Protein AF-A0A699YFM5-F1 (afdb_monomer_lite)

InterPro domains:
  IPR004147 ABC1 atypical kinase-like domain [PF03109] (4-42)
  IPR050154 UbiB protein kinase [PTHR10566] (4-42)

Structure (mmCIF, N/CA/C/O backbone):
data_AF-A0A699YFM5-F1
#
_entry.id   AF-A0A699YFM5-F1
#
loop_
_atom_site.group_PDB
_atom_site.id
_atom_site.type_symbol
_atom_site.label_atom_id
_atom_site.label_alt_id
_atom_site.label_comp_id
_atom_site.label_asym_id
_atom_site.label_entity_id
_atom_site.label_seq_id
_atom_site.pdbx_PDB_ins_code
_atom_site.Cartn_x
_atom_site.Cartn_y
_atom_site.Cartn_z
_atom_site.occupancy
_atom_site.B_iso_or_equiv
_atom_site.auth_seq_id
_atom_site.auth_comp_id
_atom_site.auth_asym_id
_atom_site.auth_atom_id
_atom_site.pdbx_PDB_model_num
ATOM 1 N N . MET A 1 1 ? -2.108 -17.158 7.583 1.00 52.47 1 MET A N 1
ATOM 2 C CA . MET A 1 1 ? -2.678 -16.642 8.846 1.00 52.47 1 MET A CA 1
ATOM 3 C C . MET A 1 1 ? -3.768 -15.655 8.464 1.00 52.47 1 MET A C 1
ATOM 5 O O . MET A 1 1 ? -3.488 -14.785 7.646 1.00 52.47 1 MET A O 1
ATOM 9 N N . CYS A 1 2 ? -5.010 -15.839 8.908 1.00 56.81 2 CYS A N 1
ATOM 10 C CA . CYS A 1 2 ? -6.106 -14.944 8.515 1.00 56.81 2 CYS A CA 1
ATOM 11 C C . CYS A 1 2 ? -6.007 -13.625 9.311 1.00 56.81 2 CYS A C 1
ATOM 13 O O . CYS A 1 2 ? -5.785 -13.690 10.517 1.00 56.81 2 CYS A O 1
ATOM 15 N N . PRO A 1 3 ? -6.202 -12.436 8.703 1.00 63.16 3 PRO A N 1
ATOM 16 C CA . PRO A 1 3 ? -6.088 -11.148 9.410 1.00 63.16 3 PRO A CA 1
ATOM 17 C C . PRO A 1 3 ? -7.018 -11.013 10.626 1.00 63.16 3 PRO A C 1
ATOM 19 O O . PRO A 1 3 ? -6.678 -10.345 11.601 1.00 63.16 3 PRO A O 1
ATOM 22 N N . ALA A 1 4 ? -8.163 -11.704 10.593 1.00 67.94 4 ALA A N 1
ATOM 23 C CA . ALA A 1 4 ? -9.110 -11.794 11.705 1.00 67.94 4 ALA A CA 1
ATOM 24 C C . ALA A 1 4 ? -8.523 -12.455 12.970 1.00 67.94 4 ALA A C 1
ATOM 26 O O . ALA A 1 4 ? -9.066 -12.285 14.052 1.00 67.94 4 ALA A O 1
ATOM 27 N N . GLN A 1 5 ? -7.411 -13.188 12.849 1.00 77.12 5 GLN A N 1
ATOM 28 C CA . GLN A 1 5 ? -6.692 -13.787 13.979 1.00 77.12 5 GLN A CA 1
ATOM 29 C C . GLN A 1 5 ? -5.678 -12.827 14.618 1.00 77.12 5 GLN A C 1
ATOM 31 O O . GLN A 1 5 ? -4.940 -13.238 15.507 1.00 77.12 5 GLN A O 1
ATOM 36 N N . VAL A 1 6 ? -5.591 -11.578 14.146 1.00 80.88 6 VAL A N 1
ATOM 37 C CA . VAL A 1 6 ? -4.592 -10.598 14.606 1.00 80.88 6 VAL A CA 1
ATOM 38 C C . VAL A 1 6 ? -5.243 -9.285 15.037 1.00 80.88 6 VAL A C 1
ATOM 40 O O . VAL A 1 6 ? -4.865 -8.720 16.064 1.00 80.88 6 VAL A O 1
ATOM 43 N N . PHE A 1 7 ? -6.236 -8.801 14.286 1.00 85.50 7 PHE A N 1
ATOM 44 C CA . PHE A 1 7 ? -6.870 -7.506 14.536 1.00 85.50 7 PHE A CA 1
ATOM 45 C C . PHE A 1 7 ? -8.286 -7.668 15.100 1.00 85.50 7 PHE A C 1
ATOM 47 O O . PHE A 1 7 ? -9.141 -8.280 14.465 1.00 85.50 7 PHE A O 1
ATOM 54 N N . ALA A 1 8 ? -8.553 -7.054 16.255 1.00 85.56 8 ALA A N 1
ATOM 55 C CA . ALA A 1 8 ? -9.900 -6.903 16.808 1.00 85.56 8 ALA A CA 1
ATOM 56 C C . ALA A 1 8 ? -10.721 -5.871 16.023 1.00 85.56 8 ALA A C 1
ATOM 58 O O . ALA A 1 8 ? -11.937 -5.994 15.881 1.00 85.56 8 ALA A O 1
ATOM 59 N N . LYS A 1 9 ? -10.051 -4.830 15.521 1.00 86.31 9 LYS A N 1
ATOM 60 C CA . LYS A 1 9 ? -10.667 -3.751 14.749 1.00 86.31 9 LYS A CA 1
ATOM 61 C C . LYS A 1 9 ? -9.682 -3.222 13.720 1.00 86.31 9 LYS A C 1
ATOM 63 O O . LYS A 1 9 ? -8.500 -3.092 14.016 1.00 86.31 9 LYS A O 1
ATOM 68 N N . LEU A 1 10 ? -10.178 -2.865 12.541 1.00 89.06 10 LEU A N 1
ATOM 69 C CA . LEU A 1 10 ? -9.431 -2.165 11.498 1.00 89.06 10 LEU A CA 1
ATOM 70 C C . LEU A 1 10 ? -10.309 -1.030 10.961 1.00 89.06 10 LEU A C 1
ATOM 72 O O . LEU A 1 10 ? -11.514 -1.212 10.789 1.00 89.06 10 LEU A O 1
ATOM 76 N N . SER A 1 11 ? -9.740 0.155 10.747 1.00 88.38 11 SER A N 1
ATOM 77 C CA . SER A 1 11 ? -10.485 1.289 10.199 1.00 88.38 11 SER A CA 1
ATOM 78 C C . SER A 1 11 ? -10.850 1.052 8.733 1.00 88.38 11 SER A C 1
ATOM 80 O O . SER A 1 11 ? -10.025 0.597 7.953 1.00 88.38 11 SER A O 1
ATOM 82 N N . GLU A 1 12 ? -12.071 1.407 8.331 1.00 86.62 12 GLU A N 1
ATOM 83 C CA . GLU A 1 12 ? -12.496 1.298 6.923 1.00 86.62 12 GLU A CA 1
ATOM 84 C C . GLU A 1 12 ? -11.806 2.333 6.028 1.00 86.62 12 GLU A C 1
ATOM 86 O O . GLU A 1 12 ? -11.543 2.092 4.852 1.00 86.62 12 GLU A O 1
ATOM 91 N N . LYS A 1 13 ? -11.506 3.506 6.597 1.00 87.56 13 LYS A N 1
ATOM 92 C CA . LYS A 1 13 ? -10.827 4.601 5.906 1.00 87.56 13 LYS A CA 1
ATOM 93 C C . LYS A 1 13 ? -9.369 4.688 6.359 1.00 87.56 13 LYS A C 1
ATOM 95 O O . LYS A 1 13 ? -9.099 4.483 7.551 1.00 87.56 13 LYS A O 1
ATOM 100 N N . PRO A 1 14 ? -8.442 5.015 5.445 1.00 88.12 14 PRO A N 1
ATOM 101 C CA . PRO A 1 14 ? -7.062 5.276 5.809 1.00 88.12 14 PRO A CA 1
ATOM 102 C C . PRO A 1 14 ? -6.973 6.551 6.652 1.00 88.12 14 PRO A C 1
ATOM 104 O O . PRO A 1 14 ? -7.704 7.518 6.433 1.00 88.12 14 PRO A O 1
ATOM 107 N N . VAL A 1 15 ? -6.067 6.540 7.625 1.00 90.44 15 VAL A N 1
ATOM 108 C CA . VAL A 1 15 ? -5.766 7.691 8.486 1.00 90.44 15 VAL A CA 1
ATOM 109 C C . VAL A 1 15 ? -4.649 8.562 7.910 1.00 90.44 15 VAL A C 1
ATOM 111 O O . VAL A 1 15 ? -4.560 9.735 8.257 1.00 90.44 15 VAL A O 1
ATOM 114 N N . ALA A 1 16 ? -3.818 8.011 7.017 1.00 84.81 16 ALA A N 1
ATOM 115 C CA . ALA A 1 16 ? -2.794 8.749 6.281 1.00 84.81 16 ALA A CA 1
ATOM 116 C C . ALA A 1 16 ? -2.447 8.069 4.943 1.00 84.81 16 ALA A C 1
ATOM 118 O O . ALA A 1 16 ? -2.594 6.854 4.796 1.00 84.81 16 ALA A O 1
ATOM 119 N N . ALA A 1 17 ? -1.934 8.847 3.987 1.00 82.69 17 ALA A N 1
ATOM 120 C CA . ALA A 1 17 ? -1.258 8.347 2.789 1.00 82.69 17 ALA A CA 1
ATOM 121 C C . ALA A 1 17 ? 0.263 8.423 2.996 1.00 82.69 17 ALA A C 1
ATOM 123 O O . ALA A 1 17 ? 0.765 9.406 3.538 1.00 82.69 17 ALA A O 1
ATOM 124 N N . ALA A 1 18 ? 1.001 7.395 2.582 1.00 69.00 18 ALA A N 1
ATOM 125 C CA . ALA A 1 18 ? 2.444 7.306 2.773 1.00 69.00 18 ALA A CA 1
ATOM 126 C C . ALA A 1 18 ? 3.112 6.762 1.507 1.00 69.00 18 ALA A C 1
ATOM 128 O O . ALA A 1 18 ? 3.110 5.555 1.307 1.00 69.00 18 ALA A O 1
ATOM 129 N N . SER A 1 19 ? 3.710 7.641 0.693 1.00 76.62 19 SER A N 1
ATOM 130 C CA . SER A 1 19 ? 4.492 7.344 -0.527 1.00 76.62 19 SER A CA 1
ATOM 131 C C . SER A 1 19 ? 3.895 6.261 -1.447 1.00 76.62 19 SER A C 1
ATOM 133 O O . SER A 1 19 ? 3.234 6.598 -2.420 1.00 76.62 19 SER A O 1
ATOM 135 N N . LEU A 1 20 ? 4.108 4.981 -1.133 1.00 73.00 20 LEU A N 1
ATOM 136 C CA . LEU A 1 20 ? 3.690 3.807 -1.907 1.00 73.00 20 LEU A CA 1
ATOM 137 C C . LEU A 1 20 ? 2.469 3.079 -1.318 1.00 73.00 20 LEU A C 1
ATOM 139 O O . LEU A 1 20 ? 2.146 1.968 -1.731 1.00 73.00 20 LEU A O 1
ATOM 143 N N . GLY A 1 21 ? 1.806 3.652 -0.317 1.00 81.56 21 GLY A N 1
ATOM 144 C CA . GLY A 1 21 ? 0.739 2.974 0.402 1.00 81.56 21 GLY A CA 1
ATOM 145 C C . GLY A 1 21 ? -0.140 3.882 1.246 1.00 81.56 21 GLY A C 1
ATOM 146 O O . GLY A 1 21 ? -0.023 5.109 1.255 1.00 81.56 21 GLY A O 1
ATOM 147 N N . GLN A 1 22 ? -1.032 3.242 1.987 1.00 89.31 22 GLN A N 1
ATOM 148 C CA . GLN A 1 22 ? -1.971 3.873 2.902 1.00 89.31 22 GLN A CA 1
ATOM 149 C C . GLN A 1 22 ? -1.787 3.304 4.306 1.00 89.31 22 GLN A C 1
ATOM 151 O O . GLN A 1 22 ? -1.431 2.139 4.484 1.00 89.31 22 GLN A O 1
ATOM 156 N N . VAL A 1 23 ? -2.017 4.134 5.315 1.00 89.38 23 VAL A N 1
ATOM 157 C CA . VAL A 1 23 ? -1.942 3.741 6.720 1.00 89.38 23 VAL A CA 1
ATOM 158 C C . VAL A 1 23 ? -3.349 3.677 7.28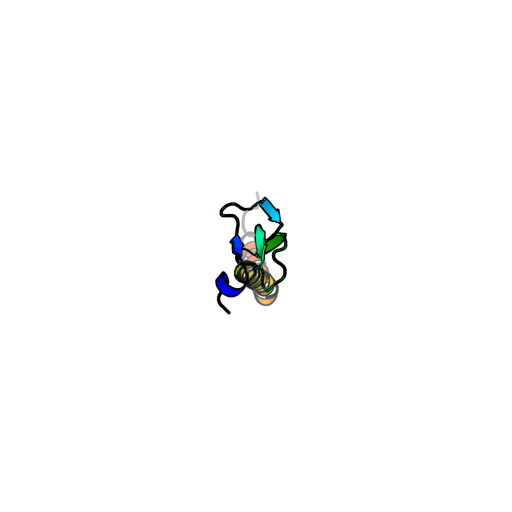1 1.00 89.38 23 VAL A C 1
ATOM 160 O O . VAL A 1 23 ? -4.116 4.630 7.165 1.00 89.38 23 VAL A O 1
ATOM 163 N N . TYR A 1 24 ? -3.662 2.563 7.922 1.00 91.19 24 TYR A N 1
ATOM 164 C CA . TYR A 1 24 ? -4.915 2.307 8.611 1.00 91.19 24 TYR A CA 1
ATOM 165 C C . TYR A 1 24 ? -4.671 2.211 10.109 1.00 91.19 24 TYR A C 1
ATOM 167 O O . TYR A 1 24 ? -3.578 1.865 10.561 1.00 91.19 24 TYR A O 1
ATOM 175 N N . ARG A 1 25 ? -5.704 2.508 10.888 1.00 91.88 25 ARG A N 1
ATOM 176 C CA . ARG A 1 25 ? -5.679 2.319 12.337 1.00 91.88 25 ARG A CA 1
ATOM 177 C C . ARG A 1 25 ? -6.269 0.957 12.664 1.00 91.88 25 ARG A C 1
ATOM 179 O O . ARG A 1 25 ? -7.344 0.635 12.157 1.00 91.88 25 ARG A O 1
ATOM 186 N N . ALA A 1 26 ? -5.599 0.185 13.508 1.00 91.50 26 ALA A N 1
ATOM 187 C CA . ALA A 1 26 ? -6.091 -1.107 13.958 1.00 91.50 26 ALA A CA 1
ATOM 188 C C . ALA A 1 26 ? -5.924 -1.274 15.466 1.00 91.50 26 ALA A C 1
ATOM 190 O O . ALA A 1 26 ? -4.984 -0.748 16.053 1.00 91.50 26 ALA A O 1
ATOM 191 N N . THR A 1 27 ? -6.801 -2.068 16.063 1.00 92.50 27 THR A N 1
ATOM 192 C CA . THR A 1 27 ? -6.645 -2.564 17.429 1.00 92.50 27 THR A CA 1
ATOM 193 C C . THR A 1 27 ? -6.252 -4.030 17.344 1.00 92.50 27 THR A C 1
ATOM 195 O O . THR A 1 27 ? -6.918 -4.805 16.647 1.00 92.50 27 THR A O 1
ATOM 198 N N . LEU A 1 28 ? -5.185 -4.426 18.033 1.00 90.88 28 LEU A N 1
ATOM 199 C CA . LEU A 1 28 ? -4.822 -5.836 18.151 1.00 90.88 28 LEU A CA 1
ATOM 200 C C . LEU A 1 28 ? -5.864 -6.599 18.971 1.00 90.88 28 LEU A C 1
ATOM 202 O O . LEU A 1 28 ? -6.610 -6.018 19.760 1.00 90.88 28 LEU A O 1
ATOM 206 N N . LEU A 1 29 ? -5.918 -7.914 18.783 1.00 90.75 29 LEU A N 1
ATOM 207 C CA . LEU A 1 29 ? -6.700 -8.778 19.659 1.00 90.75 29 LEU A CA 1
ATOM 208 C C . LEU A 1 29 ? -6.234 -8.663 21.130 1.00 90.75 29 LEU A C 1
ATOM 210 O O . LEU A 1 29 ? -5.045 -8.421 21.370 1.00 90.75 29 LEU A O 1
ATOM 214 N N . PRO A 1 30 ? -7.126 -8.835 22.126 1.00 88.31 30 PRO A N 1
ATOM 215 C CA . PRO A 1 30 ? -6.759 -8.778 23.544 1.00 88.31 30 PRO A CA 1
ATOM 216 C C . PRO A 1 30 ? -5.643 -9.758 23.920 1.00 88.31 30 PRO A C 1
ATOM 218 O O . PRO A 1 30 ? -4.753 -9.410 24.692 1.00 88.31 30 PRO A O 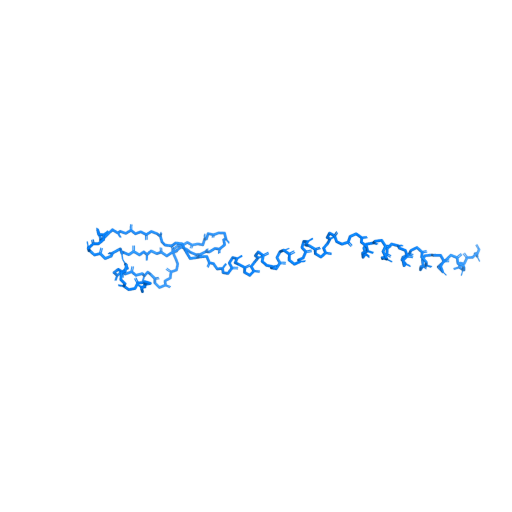1
ATOM 221 N N . GLU A 1 31 ? -5.634 -10.950 23.317 1.00 91.31 31 GLU A N 1
ATOM 222 C CA . GLU A 1 31 ? -4.613 -11.987 23.520 1.00 91.31 31 GLU A CA 1
ATOM 223 C C . GLU A 1 31 ? -3.233 -11.557 22.993 1.00 91.31 31 GLU A C 1
ATOM 225 O O . GLU A 1 31 ? -2.209 -12.104 23.396 1.00 91.31 31 GLU A O 1
ATOM 230 N N . LEU A 1 32 ? -3.207 -10.552 22.112 1.00 85.69 32 LEU A N 1
ATOM 231 C CA . LEU A 1 32 ? -2.013 -9.921 21.547 1.00 85.69 32 LEU A CA 1
ATOM 232 C C . LEU A 1 32 ? -1.725 -8.542 22.176 1.00 85.69 32 LEU A C 1
ATOM 234 O O . LEU A 1 32 ? -0.872 -7.806 21.683 1.00 85.69 32 LEU A O 1
ATOM 238 N N . GLY A 1 33 ? -2.424 -8.186 23.259 1.00 87.81 33 GLY A N 1
ATOM 239 C CA . GLY A 1 33 ? -2.197 -6.971 24.046 1.00 87.81 33 GLY A CA 1
ATOM 240 C C . GLY A 1 33 ? -3.229 -5.858 23.852 1.00 87.81 33 GLY A C 1
ATOM 241 O O . GLY A 1 33 ? -3.180 -4.876 24.588 1.00 87.81 33 GLY A O 1
ATOM 242 N N . GLY A 1 34 ? -4.169 -5.984 22.907 1.00 89.44 34 GLY A N 1
ATOM 243 C CA . GLY A 1 34 ? -5.295 -5.046 22.762 1.00 89.44 34 GLY 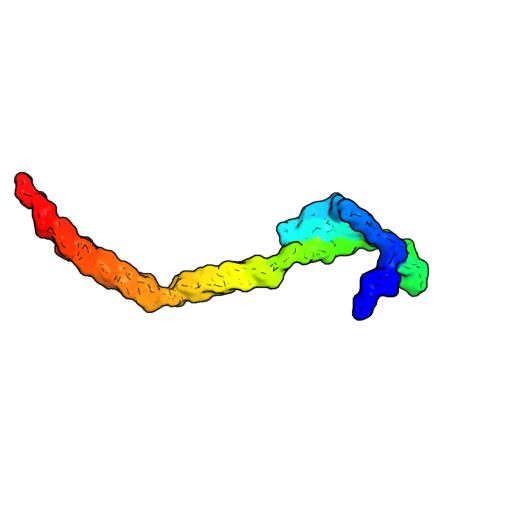A CA 1
ATOM 244 C C . GLY A 1 34 ? -4.917 -3.601 22.408 1.00 89.44 34 GLY A C 1
ATOM 245 O O . GLY A 1 34 ? -5.737 -2.697 22.557 1.00 89.44 34 GLY A O 1
ATOM 246 N N . THR A 1 35 ? -3.676 -3.353 21.989 1.00 92.06 35 THR A N 1
ATOM 247 C CA . THR A 1 35 ? -3.158 -2.005 21.748 1.00 92.06 35 THR A CA 1
ATOM 248 C C . THR A 1 35 ? -3.536 -1.478 20.367 1.00 92.06 35 THR A C 1
ATOM 250 O O . THR A 1 35 ? -3.748 -2.229 19.411 1.00 92.06 35 THR A O 1
ATOM 253 N N . GLU A 1 36 ? -3.608 -0.152 20.266 1.00 92.12 36 GLU A N 1
ATOM 254 C CA . GLU A 1 36 ? -3.772 0.550 18.996 1.00 92.12 36 GLU A CA 1
ATOM 255 C C . GLU A 1 36 ? -2.451 0.564 18.222 1.00 92.12 36 GLU A C 1
ATOM 257 O O . GLU A 1 36 ? -1.403 0.947 18.747 1.00 92.12 36 GLU A O 1
ATOM 262 N N . VAL A 1 37 ? -2.514 0.174 16.953 1.00 92.44 37 VAL A N 1
ATOM 263 C CA . VAL A 1 37 ? -1.379 0.093 16.036 1.00 92.44 37 VAL A CA 1
ATOM 264 C C . VAL A 1 37 ? -1.706 0.754 14.698 1.00 92.44 37 VAL A C 1
ATOM 266 O O . VAL A 1 37 ? -2.858 0.818 14.259 1.00 92.44 37 VAL A O 1
ATOM 269 N N . ALA A 1 38 ? -0.666 1.237 14.023 1.00 90.69 38 ALA A N 1
ATOM 270 C CA . ALA A 1 38 ? -0.752 1.740 12.659 1.00 90.69 38 ALA A CA 1
ATOM 271 C C . ALA A 1 38 ? -0.352 0.632 11.675 1.00 90.69 38 ALA A C 1
ATOM 273 O O . ALA A 1 38 ? 0.761 0.109 11.734 1.00 90.69 38 ALA A O 1
ATOM 274 N N . VAL A 1 39 ? -1.247 0.286 10.753 1.00 87.06 39 VAL A N 1
ATOM 275 C CA . VAL A 1 39 ? -1.028 -0.752 9.741 1.00 87.06 39 VAL A CA 1
ATOM 276 C C . VAL A 1 39 ? -0.788 -0.084 8.396 1.00 87.06 39 VAL A C 1
ATOM 278 O O . VAL A 1 39 ? -1.683 0.558 7.850 1.00 87.06 39 VAL A O 1
ATOM 281 N N . LYS A 1 40 ? 0.421 -0.230 7.846 1.00 87.44 40 LYS A N 1
ATOM 282 C CA . LYS A 1 40 ? 0.744 0.257 6.500 1.00 87.44 40 LYS A CA 1
ATOM 283 C C . LYS A 1 40 ? 0.430 -0.819 5.463 1.00 87.44 40 LYS A C 1
ATOM 285 O O . LYS A 1 40 ? 1.012 -1.900 5.501 1.00 87.44 40 LYS A O 1
ATOM 290 N N . VAL A 1 41 ? -0.439 -0.492 4.516 1.00 84.88 41 VAL A N 1
ATOM 291 C CA . VAL A 1 41 ? -0.766 -1.313 3.349 1.00 84.88 41 VAL A CA 1
ATOM 292 C C . VAL A 1 41 ? -0.087 -0.686 2.137 1.00 84.88 41 VAL A C 1
ATOM 294 O O . VAL A 1 41 ? -0.383 0.455 1.789 1.00 84.88 41 VAL A O 1
ATOM 297 N N . ASN A 1 42 ? 0.844 -1.403 1.509 1.00 81.31 42 ASN A N 1
ATOM 298 C CA . ASN A 1 42 ? 1.461 -0.947 0.263 1.00 81.31 42 ASN A CA 1
ATOM 299 C C . ASN A 1 42 ? 0.513 -1.234 -0.909 1.00 81.31 42 ASN A C 1
ATOM 301 O O . ASN A 1 42 ? 0.033 -2.357 -1.057 1.00 81.31 42 ASN A O 1
ATOM 305 N N . SER A 1 43 ? 0.271 -0.231 -1.746 1.00 69.44 43 SER A N 1
ATOM 306 C CA . SER A 1 43 ? -0.408 -0.372 -3.035 1.00 69.44 43 SER A CA 1
ATOM 307 C C . SER A 1 43 ? 0.608 -0.852 -4.070 1.00 69.44 43 SER A C 1
ATOM 309 O O . SER A 1 43 ? 1.620 -0.189 -4.262 1.00 69.44 43 SER A O 1
ATOM 311 N N . ASP A 1 44 ? 0.352 -2.030 -4.644 1.00 73.88 44 ASP A N 1
ATOM 312 C CA . ASP A 1 44 ? 1.102 -2.730 -5.705 1.00 73.88 44 ASP A CA 1
ATOM 313 C C . ASP A 1 44 ? 2.551 -2.266 -5.964 1.00 73.88 44 ASP A C 1
ATOM 315 O O . ASP A 1 44 ? 2.926 -1.810 -7.045 1.00 73.88 44 ASP A O 1
ATOM 319 N N . LEU A 1 45 ? 3.390 -2.381 -4.933 1.00 75.06 45 LEU A N 1
ATOM 320 C CA . LEU A 1 45 ? 4.806 -2.040 -5.040 1.00 75.06 45 LEU A CA 1
ATOM 321 C C . LEU A 1 45 ? 5.530 -2.960 -6.033 1.00 75.06 45 LEU A C 1
ATOM 323 O O . LEU A 1 45 ? 6.465 -2.522 -6.692 1.00 75.06 45 LEU A O 1
ATOM 327 N N . ALA A 1 46 ? 5.092 -4.217 -6.136 1.00 74.12 46 ALA A N 1
ATOM 328 C CA . ALA A 1 46 ? 5.652 -5.180 -7.074 1.00 74.12 46 ALA A CA 1
ATOM 329 C C . ALA A 1 46 ? 5.413 -4.728 -8.520 1.00 74.12 46 ALA A C 1
ATOM 331 O O . ALA A 1 46 ? 6.381 -4.556 -9.251 1.00 74.12 46 ALA A O 1
ATOM 332 N N . GLY A 1 47 ? 4.172 -4.397 -8.890 1.00 76.56 47 GLY A N 1
ATOM 333 C CA . GLY A 1 47 ? 3.861 -3.884 -10.225 1.00 76.56 47 GLY A CA 1
ATOM 334 C C . GLY A 1 47 ? 4.581 -2.574 -10.556 1.00 76.56 47 GLY A C 1
ATOM 335 O O . GLY A 1 47 ? 5.005 -2.370 -11.693 1.00 76.56 47 GLY A O 1
ATOM 336 N N . LEU A 1 48 ? 4.798 -1.700 -9.566 1.00 80.44 48 LEU A N 1
ATOM 337 C CA . LEU A 1 48 ? 5.578 -0.472 -9.760 1.00 80.44 48 LEU A CA 1
ATOM 338 C C . LEU A 1 48 ? 7.064 -0.760 -10.020 1.00 80.44 48 LEU A C 1
ATOM 340 O O . LEU A 1 48 ? 7.670 -0.126 -10.885 1.00 80.44 48 LEU A O 1
ATOM 344 N N . VAL A 1 49 ? 7.646 -1.712 -9.290 1.00 83.31 49 VAL A N 1
ATOM 345 C CA . VAL A 1 49 ? 9.030 -2.158 -9.499 1.00 83.31 49 VAL A CA 1
ATOM 346 C C . VAL A 1 49 ? 9.174 -2.868 -10.843 1.00 83.31 49 VAL A C 1
ATOM 348 O O . VAL A 1 49 ? 10.128 -2.577 -11.555 1.00 83.31 49 VAL A O 1
ATOM 351 N N . ASP A 1 50 ? 8.226 -3.721 -11.228 1.00 81.94 50 ASP A N 1
ATOM 352 C CA . ASP A 1 50 ? 8.242 -4.438 -12.507 1.00 81.94 50 ASP A CA 1
ATOM 353 C C . ASP A 1 50 ? 8.152 -3.468 -13.694 1.00 81.94 50 ASP A C 1
ATOM 355 O O . ASP A 1 50 ? 8.964 -3.538 -14.617 1.00 81.94 50 ASP A O 1
ATOM 359 N N . ALA A 1 51 ? 7.239 -2.491 -13.642 1.00 79.69 51 ALA A N 1
ATOM 360 C CA . ALA A 1 51 ? 7.100 -1.470 -14.683 1.00 79.69 51 ALA A CA 1
ATOM 361 C C . ALA A 1 51 ? 8.338 -0.562 -14.798 1.00 79.69 51 ALA A C 1
ATOM 363 O O . ALA A 1 51 ? 8.687 -0.105 -15.892 1.00 79.69 51 ALA A O 1
ATOM 364 N N . TRP A 1 52 ? 9.007 -0.287 -13.675 1.00 82.31 52 TRP A N 1
ATOM 365 C CA . TRP A 1 52 ? 10.278 0.432 -13.664 1.00 82.31 52 TRP A CA 1
ATOM 366 C C . TRP A 1 52 ? 11.416 -0.427 -14.226 1.00 82.31 52 TRP A C 1
ATOM 368 O O . TRP A 1 52 ? 12.178 0.050 -15.065 1.00 82.31 52 TRP A O 1
ATOM 378 N N . ALA A 1 53 ? 11.508 -1.693 -13.815 1.00 81.25 53 ALA A N 1
ATOM 379 C CA . ALA A 1 53 ? 12.544 -2.624 -14.244 1.00 81.25 53 ALA A CA 1
ATOM 380 C C . ALA A 1 53 ? 12.47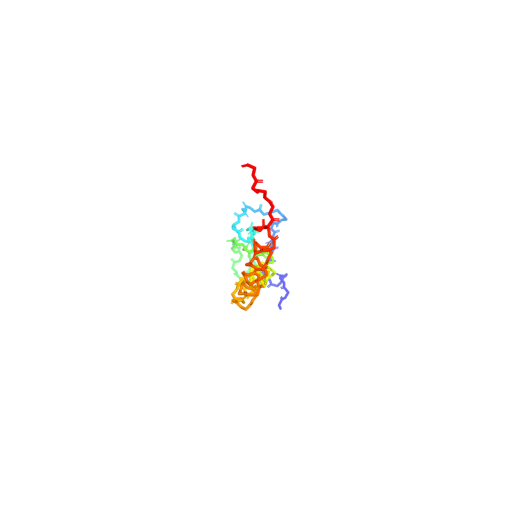1 -2.903 -15.748 1.00 81.25 53 ALA A C 1
ATOM 382 O O . ALA A 1 53 ? 13.501 -2.874 -16.415 1.00 81.25 53 ALA A O 1
ATOM 383 N N . GLU A 1 54 ? 11.273 -3.101 -16.302 1.00 77.38 54 GLU A N 1
ATOM 384 C CA . GLU A 1 54 ? 11.078 -3.276 -17.743 1.00 77.38 54 GLU A CA 1
ATOM 385 C C . GLU A 1 54 ? 11.599 -2.060 -18.514 1.00 77.38 54 GLU A C 1
ATOM 387 O O . GLU A 1 54 ? 12.376 -2.205 -19.453 1.00 77.38 54 GLU A O 1
ATOM 392 N N . ARG A 1 55 ? 11.234 -0.846 -18.089 1.00 69.50 55 ARG A N 1
ATOM 393 C CA . ARG A 1 55 ? 11.600 0.385 -18.799 1.00 69.50 55 ARG A CA 1
ATOM 394 C C . ARG A 1 55 ? 13.088 0.711 -18.670 1.00 69.50 55 ARG A C 1
ATOM 396 O O . ARG A 1 55 ? 13.713 1.069 -19.660 1.00 69.50 55 ARG A O 1
ATOM 403 N N . PHE A 1 56 ? 13.659 0.504 -17.486 1.00 74.19 56 PHE A N 1
ATOM 404 C CA . PHE A 1 56 ? 15.080 0.706 -17.215 1.00 74.19 56 PHE A CA 1
ATOM 405 C C . PHE A 1 56 ? 15.964 -0.298 -17.972 1.00 74.19 56 PHE A C 1
ATOM 407 O O . PHE A 1 56 ? 16.939 0.088 -18.614 1.00 74.19 56 PHE A O 1
ATOM 414 N N . LEU A 1 57 ? 15.613 -1.589 -17.953 1.00 67.88 57 LEU A N 1
ATOM 415 C CA . LEU A 1 57 ? 16.358 -2.623 -18.679 1.00 67.88 57 LEU A CA 1
ATOM 416 C C . LEU A 1 57 ? 16.198 -2.489 -20.201 1.00 67.88 57 LEU A C 1
ATOM 418 O O . LEU A 1 57 ? 17.135 -2.790 -20.937 1.00 67.88 57 LEU A O 1
ATOM 422 N N . HIS A 1 58 ? 15.053 -1.992 -20.675 1.00 62.62 58 HIS A N 1
ATOM 423 C CA . HIS A 1 58 ? 14.819 -1.680 -22.089 1.00 62.62 58 HIS A CA 1
ATOM 424 C C . HIS A 1 58 ? 15.672 -0.504 -22.586 1.00 62.62 58 HIS A C 1
ATOM 426 O O . HIS A 1 58 ? 16.079 -0.483 -23.748 1.00 62.62 58 HIS A O 1
ATOM 432 N N . GLU A 1 59 ? 15.974 0.464 -21.720 1.00 58.69 59 GLU A 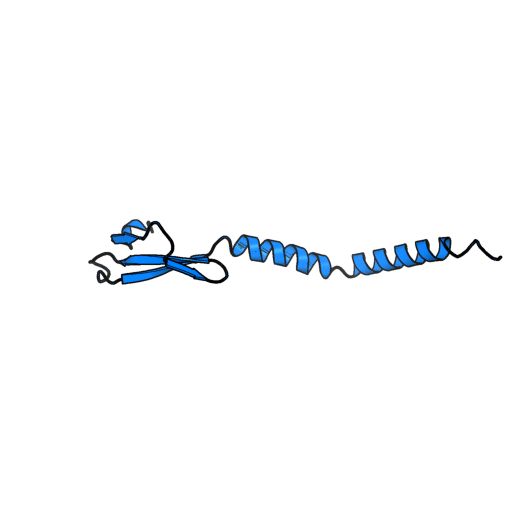N 1
ATOM 433 C CA . GLU A 1 59 ? 16.833 1.614 -22.031 1.00 58.69 59 GLU A CA 1
ATOM 434 C C . GLU A 1 59 ? 18.330 1.272 -22.032 1.00 58.69 59 GLU A C 1
ATOM 436 O O . GLU A 1 59 ? 19.101 1.914 -22.737 1.00 58.69 59 GLU A O 1
ATOM 441 N N . MET A 1 60 ? 18.749 0.218 -21.325 1.00 65.31 60 MET A N 1
ATOM 442 C CA . MET A 1 60 ? 20.148 -0.232 -21.314 1.00 65.31 60 MET A CA 1
ATOM 443 C C . MET A 1 60 ? 20.558 -1.086 -22.531 1.00 65.31 60 MET A C 1
ATOM 445 O O . MET A 1 60 ? 21.717 -1.504 -22.618 1.00 65.31 60 MET A O 1
ATOM 449 N N . ASP A 1 61 ? 19.668 -1.345 -23.500 1.00 65.19 61 ASP A N 1
ATOM 450 C CA . ASP A 1 61 ? 20.050 -2.028 -24.745 1.00 65.19 61 ASP A CA 1
ATOM 451 C C . ASP A 1 61 ? 20.701 -1.059 -25.750 1.00 65.19 61 ASP A C 1
ATOM 453 O O . ASP A 1 61 ? 20.089 -0.599 -26.722 1.00 65.19 61 ASP A O 1
ATOM 457 N N . TYR A 1 62 ? 21.997 -0.809 -25.548 1.00 62.69 62 TYR A N 1
ATOM 458 C CA . TYR A 1 62 ? 22.848 0.002 -26.426 1.00 62.69 62 TYR A CA 1
ATOM 459 C C . TYR A 1 62 ? 22.838 -0.441 -27.896 1.00 62.69 62 TYR A C 1
ATOM 461 O O . TYR A 1 62 ? 23.152 0.352 -28.784 1.00 62.69 62 TYR A O 1
ATOM 469 N N . ARG A 1 63 ? 22.456 -1.689 -28.207 1.00 65.94 63 ARG A N 1
ATOM 470 C CA . ARG A 1 63 ? 22.354 -2.159 -29.600 1.00 65.94 63 ARG A CA 1
ATOM 471 C C . ARG A 1 63 ? 21.187 -1.492 -30.319 1.00 65.94 63 ARG A C 1
ATOM 473 O O . ARG A 1 63 ? 21.283 -1.222 -31.515 1.00 65.94 63 ARG A O 1
ATOM 480 N N . ARG A 1 64 ? 20.098 -1.195 -29.601 1.00 66.25 64 ARG A N 1
ATOM 481 C CA . ARG A 1 64 ? 18.928 -0.494 -30.145 1.00 66.25 64 ARG A CA 1
ATOM 482 C C . ARG A 1 64 ? 19.213 0.990 -30.348 1.00 66.25 64 ARG A C 1
ATOM 484 O O . ARG A 1 64 ? 18.768 1.564 -31.344 1.00 66.25 64 ARG A O 1
ATOM 491 N N . GLU A 1 65 ? 19.988 1.584 -29.448 1.00 67.56 65 GLU A N 1
ATOM 492 C CA . GLU A 1 65 ? 20.488 2.953 -29.585 1.00 67.56 65 GLU A CA 1
ATOM 493 C C . GLU A 1 65 ? 21.456 3.068 -30.773 1.00 67.56 65 GLU A C 1
ATOM 495 O O . GLU A 1 65 ? 21.239 3.896 -31.655 1.00 67.56 65 GLU A O 1
ATOM 500 N N . ALA A 1 66 ? 22.430 2.158 -30.897 1.00 71.31 66 ALA A N 1
ATOM 501 C CA . ALA A 1 66 ? 23.358 2.109 -32.029 1.00 71.31 66 ALA A CA 1
ATOM 502 C C . ALA A 1 66 ? 22.642 1.882 -33.371 1.00 71.31 66 ALA A C 1
ATOM 504 O O . ALA A 1 66 ? 22.941 2.551 -34.359 1.00 71.31 66 ALA A O 1
ATOM 505 N N . ALA A 1 67 ? 21.652 0.984 -33.418 1.00 75.69 67 ALA A N 1
ATOM 506 C CA . ALA A 1 67 ? 20.843 0.763 -34.615 1.00 75.69 67 ALA A CA 1
ATOM 507 C C . ALA A 1 67 ? 20.016 2.002 -34.993 1.00 75.69 67 ALA A C 1
ATOM 509 O O . ALA A 1 67 ? 19.881 2.313 -36.176 1.00 75.69 67 ALA A O 1
ATOM 510 N N . SER A 1 68 ? 19.494 2.733 -34.006 1.00 75.94 68 SER A N 1
ATOM 511 C CA . SER A 1 68 ? 18.742 3.971 -34.234 1.00 75.94 68 SER A CA 1
ATOM 512 C C . SER A 1 68 ? 19.651 5.111 -34.692 1.00 75.94 68 SER A C 1
ATOM 514 O O . SER A 1 68 ? 19.281 5.824 -35.620 1.00 75.94 68 SER A O 1
ATOM 516 N N . ALA A 1 69 ? 20.857 5.225 -34.128 1.00 75.38 69 ALA A N 1
ATOM 517 C CA . ALA A 1 69 ? 21.881 6.177 -34.551 1.00 75.38 69 ALA A CA 1
ATOM 518 C C . ALA A 1 69 ? 22.366 5.903 -35.984 1.00 75.38 69 ALA A C 1
ATOM 520 O O . ALA A 1 69 ? 22.484 6.829 -36.780 1.00 75.38 69 ALA A O 1
ATOM 521 N N . LEU A 1 70 ? 22.568 4.633 -36.356 1.00 77.75 70 LEU A N 1
ATOM 522 C CA . LEU A 1 70 ? 22.912 4.236 -37.726 1.00 77.75 70 LEU A CA 1
ATOM 523 C C . LEU A 1 70 ? 21.779 4.524 -38.715 1.00 77.75 70 LEU A C 1
ATOM 525 O O . LEU A 1 70 ? 22.041 4.940 -39.841 1.00 77.75 70 LEU A O 1
ATOM 529 N N . ARG A 1 71 ? 20.521 4.307 -38.31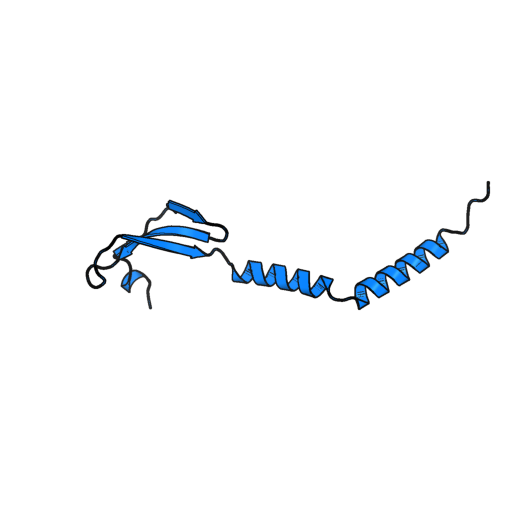2 1.00 78.88 71 ARG A N 1
ATOM 530 C CA . ARG A 1 71 ? 19.360 4.628 -39.153 1.00 78.88 71 ARG A CA 1
ATOM 531 C C . ARG A 1 71 ? 19.221 6.136 -39.343 1.00 78.88 71 ARG A C 1
ATOM 533 O O . ARG A 1 71 ? 19.078 6.585 -40.467 1.00 78.88 71 ARG A O 1
ATOM 540 N N . PHE A 1 72 ? 19.373 6.901 -38.266 1.00 75.88 72 PHE A N 1
ATOM 541 C CA . PHE A 1 72 ? 19.378 8.359 -38.301 1.00 75.88 72 PHE A CA 1
ATOM 542 C C . PHE A 1 72 ? 20.512 8.914 -39.175 1.00 75.88 72 PHE A C 1
ATOM 544 O O . PHE A 1 72 ? 20.277 9.814 -39.973 1.00 75.88 72 PHE A O 1
ATOM 551 N N . ALA A 1 73 ? 21.720 8.349 -39.088 1.00 78.62 73 ALA A N 1
ATOM 552 C CA . ALA A 1 73 ? 22.841 8.739 -39.941 1.00 78.62 73 ALA A CA 1
ATOM 553 C C . ALA A 1 73 ? 22.546 8.505 -41.434 1.00 78.62 73 ALA A C 1
ATOM 555 O O . ALA A 1 73 ? 22.806 9.387 -42.246 1.00 78.62 73 ALA A O 1
ATOM 556 N N . ARG A 1 74 ? 21.941 7.361 -41.789 1.00 76.75 74 ARG A N 1
ATOM 557 C CA . ARG A 1 74 ? 21.506 7.074 -43.171 1.00 76.75 74 ARG A CA 1
ATOM 558 C C . ARG A 1 74 ? 20.393 8.010 -43.638 1.00 76.75 74 ARG A C 1
ATOM 560 O O . ARG A 1 74 ? 20.441 8.491 -44.765 1.00 76.75 74 ARG A O 1
ATOM 567 N N . ASP A 1 75 ? 19.408 8.271 -42.784 1.00 79.38 75 ASP A N 1
ATOM 568 C CA . ASP A 1 75 ? 18.286 9.157 -43.104 1.00 79.38 75 ASP A CA 1
ATOM 569 C C . ASP A 1 75 ? 18.784 10.606 -43.318 1.00 79.38 75 ASP A C 1
ATOM 571 O O . ASP A 1 75 ? 18.338 11.287 -44.237 1.00 79.38 75 ASP A O 1
ATOM 575 N N . MET A 1 76 ? 19.772 11.066 -42.541 1.00 72.69 76 MET A N 1
ATOM 576 C CA . MET A 1 76 ? 20.403 12.387 -42.704 1.00 72.69 76 MET A CA 1
ATOM 577 C C . MET A 1 76 ? 21.279 12.491 -43.958 1.00 72.69 76 MET A C 1
ATOM 579 O O . MET A 1 76 ? 21.324 13.546 -44.588 1.00 72.69 76 MET A O 1
ATOM 583 N N . GLU A 1 77 ? 21.942 11.404 -44.349 1.00 70.12 77 GLU A N 1
ATOM 584 C CA . GLU A 1 77 ? 22.711 11.322 -45.596 1.00 70.12 77 GLU A CA 1
ATOM 585 C C . GLU A 1 77 ? 21.791 11.427 -46.830 1.00 70.12 77 GLU A C 1
ATOM 587 O O . GLU A 1 77 ? 22.134 12.080 -47.814 1.00 70.12 77 GLU A O 1
ATOM 592 N N . GLN A 1 78 ? 20.569 10.887 -46.746 1.00 64.12 78 GLN A N 1
ATOM 593 C CA . GLN A 1 78 ? 19.541 11.032 -47.787 1.00 64.12 78 GLN A CA 1
ATOM 594 C C . GLN A 1 78 ? 18.953 12.450 -47.876 1.00 64.12 78 GLN A C 1
ATOM 596 O O . GLN A 1 78 ? 18.472 12.845 -48.937 1.00 64.12 78 GLN A O 1
ATOM 601 N N . LEU A 1 79 ? 19.012 13.231 -46.794 1.00 63.53 79 LEU A N 1
ATOM 602 C CA . LEU A 1 79 ? 18.507 14.607 -46.744 1.00 63.53 79 LEU A CA 1
ATOM 603 C C . LEU A 1 79 ? 19.513 15.657 -47.258 1.00 63.53 79 LEU A C 1
ATOM 605 O O . LEU A 1 79 ? 19.137 16.817 -47.414 1.00 63.53 79 LEU A O 1
ATOM 609 N N . GLN A 1 80 ? 20.767 15.290 -47.558 1.00 57.59 80 GLN A N 1
ATOM 610 C CA . GLN A 1 80 ? 21.802 16.230 -48.027 1.00 57.59 80 GLN A CA 1
ATOM 611 C C . GLN A 1 80 ? 21.878 16.431 -49.553 1.00 57.59 80 GLN A C 1
ATOM 613 O O . GLN A 1 80 ? 22.813 17.069 -50.036 1.00 57.59 80 GLN A O 1
ATOM 618 N N . VAL A 1 81 ? 20.890 15.982 -50.336 1.00 58.53 81 VAL A N 1
ATOM 619 C CA . VAL A 1 81 ? 20.847 16.251 -51.787 1.00 58.53 81 VAL A CA 1
ATOM 620 C C . VAL A 1 81 ? 19.583 17.029 -52.158 1.00 58.53 81 VAL A C 1
ATOM 622 O O . VAL A 1 81 ? 18.524 16.464 -52.408 1.00 58.53 81 VAL A O 1
ATOM 625 N N . GLY A 1 82 ? 19.728 18.354 -52.216 1.00 57.59 82 GLY A N 1
ATOM 626 C CA . GLY A 1 82 ? 18.704 19.317 -52.636 1.00 57.59 82 GLY A CA 1
ATOM 627 C C . GLY A 1 82 ? 18.345 20.235 -51.471 1.00 57.59 82 GLY A C 1
ATOM 628 O O . GLY A 1 82 ? 17.562 19.867 -50.612 1.00 57.59 82 GLY A O 1
ATOM 629 N N . GLN A 1 83 ? 18.900 21.434 -51.347 1.00 45.62 83 GLN A N 1
ATOM 630 C CA . GLN A 1 83 ? 18.794 22.513 -52.321 1.00 45.62 83 GLN A CA 1
ATOM 631 C C . GLN A 1 83 ? 20.064 23.374 -52.267 1.00 45.62 83 GLN A C 1
ATOM 633 O O . GLN A 1 83 ? 20.342 24.015 -51.256 1.00 45.62 83 GLN A O 1
ATOM 638 N N . ALA A 1 84 ? 20.816 23.397 -53.366 1.00 48.31 84 ALA A N 1
ATOM 639 C CA . ALA A 1 84 ? 21.598 24.569 -53.719 1.00 48.31 84 ALA A CA 1
ATOM 640 C C . ALA A 1 84 ? 20.614 25.552 -54.367 1.00 48.31 84 ALA A C 1
ATOM 642 O O . ALA A 1 84 ? 19.977 25.199 -55.363 1.00 48.31 84 ALA A O 1
ATOM 643 N N . TYR A 1 85 ? 20.462 26.730 -53.771 1.00 43.19 85 TYR A N 1
ATOM 644 C CA . TYR A 1 85 ? 19.896 27.906 -54.423 1.00 43.19 85 TYR A CA 1
ATOM 645 C C . TYR A 1 85 ? 20.928 29.026 -54.338 1.00 43.19 85 TYR A C 1
ATOM 647 O O . TYR A 1 85 ? 21.596 29.105 -53.280 1.00 43.19 85 TYR A O 1
#

Radius of gyration: 27.56 Å; chains: 1; bounding box: 36×44×78 Å

pLDDT: mean 76.94, std 11.95, range [43.19, 92.5]

Organism: Haematococcus lacustris (NCBI:txid44745)

Secondary structure (DSSP, 8-state):
--GGGTEEEE-SS-SEEETTEEEEEEEE-GGGT--EEEEEEE-SHHHHHHHHHHHHHHHT-HHHHHHHHHHHHHHHHHTTSS---

Foldseek 3Di:
DDVVQFFPDKDPDFPDADDQWTWIWTFTDVVNPRDIDIDTDGDPPVVVVVVVCVVVVVVPPVVVVVVVVVVVVVVVVVVPPDDDD

Sequence (85 aa):
MCPAQVFAKLSEKPVAAASLGQVYRATLLPELGGTEVAVKVNSDLAGLVDAWAERFLHEMDYRREAASALRFARDMEQLQVGQAY